Protein AF-A0A529FG76-F1 (afdb_monomer)

Structure (mmCIF, N/CA/C/O backbone):
data_AF-A0A529FG76-F1
#
_entry.id   AF-A0A529FG76-F1
#
loop_
_atom_site.group_PDB
_atom_site.id
_atom_site.type_symbol
_atom_site.label_atom_id
_atom_site.label_alt_id
_atom_site.label_comp_id
_atom_site.label_asym_id
_atom_site.label_entity_id
_atom_site.label_seq_id
_atom_site.pdbx_PDB_ins_code
_atom_site.Cartn_x
_atom_site.Cartn_y
_atom_site.Cartn_z
_atom_site.occupancy
_atom_site.B_iso_or_equiv
_atom_site.auth_seq_id
_atom_site.auth_comp_id
_atom_site.auth_asym_id
_atom_site.auth_atom_id
_atom_site.pdbx_PDB_model_num
ATOM 1 N N . MET A 1 1 ? -12.459 -20.216 13.661 1.00 31.14 1 MET A N 1
ATOM 2 C CA . MET A 1 1 ? -13.153 -20.865 12.528 1.00 31.14 1 MET A CA 1
ATOM 3 C C . MET A 1 1 ? -12.131 -21.078 11.420 1.00 31.14 1 MET A C 1
ATOM 5 O O . MET A 1 1 ? -11.780 -20.133 10.734 1.00 31.14 1 MET A O 1
ATOM 9 N N . HIS A 1 2 ? -11.568 -22.285 11.333 1.00 41.81 2 HIS A N 1
ATOM 10 C CA . HIS A 1 2 ? -10.653 -22.672 10.259 1.00 41.81 2 HIS A CA 1
ATOM 11 C C . HIS A 1 2 ? -11.462 -23.344 9.152 1.00 41.81 2 HIS A C 1
ATOM 13 O O . HIS A 1 2 ? -12.078 -24.379 9.392 1.00 41.81 2 HIS A O 1
ATOM 19 N N . LEU A 1 3 ? -11.441 -22.770 7.952 1.00 38.84 3 LEU A N 1
ATOM 20 C CA . LEU A 1 3 ? -11.864 -23.429 6.722 1.00 38.84 3 LEU A CA 1
ATOM 21 C C . LEU A 1 3 ? -10.750 -23.258 5.687 1.00 38.84 3 LEU A C 1
ATOM 23 O O . LEU A 1 3 ? -10.053 -22.248 5.656 1.00 38.84 3 LEU A O 1
ATOM 27 N N . ARG A 1 4 ? -10.520 -24.346 4.961 1.00 50.22 4 ARG A N 1
ATOM 28 C CA . ARG A 1 4 ? -9.333 -24.663 4.173 1.00 50.22 4 ARG A CA 1
ATOM 29 C C . ARG A 1 4 ? -9.370 -23.939 2.829 1.00 50.22 4 ARG A C 1
ATOM 31 O O . ARG A 1 4 ? -10.321 -24.150 2.097 1.00 50.22 4 ARG A O 1
ATOM 38 N N . ASP A 1 5 ? -8.293 -23.235 2.500 1.00 44.62 5 ASP A N 1
ATOM 39 C CA . ASP A 1 5 ? -7.816 -22.982 1.136 1.00 44.62 5 ASP A CA 1
ATOM 40 C C . ASP A 1 5 ? -6.283 -22.882 1.213 1.00 44.62 5 ASP A C 1
ATOM 42 O O . ASP A 1 5 ? -5.744 -22.337 2.175 1.00 44.62 5 ASP A O 1
ATOM 46 N N . GLY A 1 6 ? -5.576 -23.526 0.282 1.00 42.97 6 GLY A N 1
ATOM 47 C CA . GLY A 1 6 ? -4.138 -23.837 0.320 1.00 42.97 6 GLY A CA 1
ATOM 48 C C . GLY A 1 6 ? -3.232 -22.854 1.078 1.00 42.97 6 GLY A C 1
ATOM 49 O O . GLY A 1 6 ? -2.881 -21.805 0.557 1.00 42.97 6 GLY A O 1
ATOM 50 N N . LEU A 1 7 ? -2.829 -23.255 2.291 1.00 45.88 7 LEU A N 1
ATOM 51 C CA . LEU A 1 7 ? -1.728 -22.747 3.125 1.00 45.88 7 LEU A CA 1
ATOM 52 C C . LEU A 1 7 ? -1.163 -21.365 2.733 1.00 45.88 7 LEU A C 1
ATOM 54 O O . LEU A 1 7 ? -0.027 -21.257 2.265 1.00 45.88 7 LEU A O 1
ATOM 58 N N . GLN A 1 8 ? -1.901 -20.289 3.016 1.00 53.88 8 GLN A N 1
ATOM 59 C CA . GLN A 1 8 ? -1.260 -18.993 3.226 1.00 53.88 8 GLN A CA 1
ATOM 60 C C . GLN A 1 8 ? -0.584 -19.018 4.605 1.00 53.88 8 GLN A C 1
ATOM 62 O O . GLN A 1 8 ? -1.232 -18.897 5.640 1.00 53.88 8 GLN A O 1
ATOM 67 N N . THR A 1 9 ? 0.735 -19.212 4.641 1.00 65.12 9 THR A N 1
ATOM 68 C CA . THR A 1 9 ? 1.536 -19.190 5.883 1.00 65.12 9 THR A CA 1
ATOM 69 C C . THR A 1 9 ? 1.808 -17.776 6.412 1.00 65.12 9 THR A C 1
ATOM 71 O O . THR A 1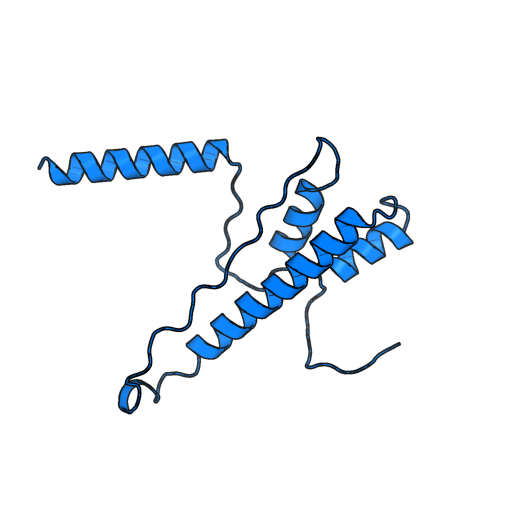 9 ? 2.580 -17.612 7.354 1.00 65.12 9 THR A O 1
ATOM 74 N N . HIS A 1 10 ? 1.225 -16.742 5.800 1.00 73.56 10 HIS A N 1
ATOM 75 C CA . HIS A 1 10 ? 1.497 -15.341 6.110 1.00 73.56 10 HIS A CA 1
ATOM 76 C C . HIS A 1 10 ? 0.194 -14.581 6.353 1.00 73.56 10 HIS A C 1
ATOM 78 O O . HIS A 1 10 ? -0.806 -14.844 5.693 1.00 73.56 10 HIS A O 1
ATOM 84 N N . ALA A 1 11 ? 0.222 -13.640 7.299 1.00 90.69 11 ALA A N 1
ATOM 85 C CA . ALA A 1 11 ? -0.908 -12.755 7.549 1.00 90.69 11 ALA A CA 1
ATOM 86 C C . ALA A 1 11 ? -1.192 -11.877 6.318 1.00 90.69 11 ALA A C 1
ATOM 88 O O . ALA A 1 11 ? -0.268 -11.383 5.670 1.00 90.69 11 ALA A O 1
ATOM 89 N N . THR A 1 12 ? -2.471 -11.680 6.018 1.00 96.12 12 THR A N 1
ATOM 90 C CA . THR A 1 12 ? -2.958 -10.844 4.911 1.00 96.12 12 THR A CA 1
ATOM 91 C C . THR A 1 12 ? -3.164 -9.394 5.345 1.00 96.12 12 THR A C 1
ATOM 93 O O . THR A 1 12 ? -3.271 -9.088 6.539 1.00 96.12 12 THR A O 1
ATOM 96 N N . VAL A 1 13 ? -3.261 -8.481 4.375 1.00 97.81 13 VAL A N 1
ATOM 97 C CA . VAL A 1 13 ? -3.587 -7.074 4.637 1.00 97.81 13 VAL A CA 1
ATOM 98 C C . VAL A 1 13 ? -4.964 -6.977 5.278 1.00 97.81 13 VAL A C 1
ATOM 100 O O . VAL A 1 13 ? -5.133 -6.216 6.232 1.00 97.81 13 VAL A O 1
ATOM 103 N N . ARG A 1 14 ? -5.936 -7.770 4.809 1.00 97.88 14 ARG A N 1
ATOM 104 C CA . ARG A 1 14 ? -7.274 -7.790 5.398 1.00 97.88 14 ARG A CA 1
ATOM 105 C C . ARG A 1 14 ? -7.267 -8.264 6.847 1.00 97.88 14 ARG A C 1
ATOM 107 O O . ARG A 1 14 ? -7.855 -7.589 7.681 1.00 97.88 14 ARG A O 1
ATOM 114 N N . GLN A 1 15 ? -6.549 -9.338 7.172 1.00 97.50 15 GLN A N 1
ATOM 115 C CA . GLN A 1 15 ? -6.434 -9.809 8.559 1.00 97.50 15 GLN A CA 1
ATOM 116 C C . GLN A 1 15 ? -5.780 -8.768 9.474 1.00 97.50 15 GLN A C 1
ATOM 118 O O . GLN A 1 15 ? -6.252 -8.540 10.586 1.00 97.50 15 GLN A O 1
ATOM 123 N N . ARG A 1 16 ? -4.709 -8.102 9.016 1.00 98.00 16 ARG A N 1
ATOM 124 C CA . ARG A 1 16 ? -4.062 -7.038 9.798 1.00 98.00 16 ARG A CA 1
ATOM 125 C C . ARG A 1 16 ? -4.997 -5.846 10.005 1.00 98.00 16 ARG A C 1
ATOM 127 O O . ARG A 1 16 ? -5.029 -5.300 11.104 1.00 98.00 16 ARG A O 1
ATOM 134 N N . TYR A 1 17 ? -5.758 -5.471 8.978 1.00 98.44 17 TYR A N 1
ATOM 135 C CA . TYR A 1 17 ? -6.779 -4.430 9.054 1.00 98.44 17 TYR A CA 1
ATOM 136 C C . TYR A 1 17 ? -7.894 -4.790 10.043 1.00 98.44 17 TYR A C 1
ATOM 138 O O . TYR A 1 17 ? -8.188 -3.999 10.936 1.00 98.44 17 TYR A O 1
ATOM 146 N N . ASP A 1 18 ? -8.476 -5.986 9.921 1.00 98.12 18 ASP A N 1
ATOM 147 C CA . ASP A 1 18 ? -9.561 -6.446 10.791 1.00 98.12 18 ASP A CA 1
ATOM 148 C C . ASP A 1 18 ? -9.102 -6.473 12.256 1.00 98.12 18 ASP A C 1
ATOM 150 O O . ASP A 1 18 ? -9.809 -5.968 13.120 1.00 98.12 18 ASP A O 1
ATOM 154 N N . HIS A 1 19 ? -7.869 -6.910 12.530 1.00 97.94 19 HIS A N 1
ATOM 155 C CA . HIS A 1 19 ? -7.293 -6.852 13.875 1.00 97.94 19 HIS A CA 1
ATOM 156 C C . HIS A 1 19 ? -7.177 -5.418 14.427 1.00 97.94 19 HIS A C 1
ATOM 158 O O . HIS A 1 19 ? -7.450 -5.177 15.604 1.00 97.94 19 HIS A O 1
ATOM 164 N N . LEU A 1 20 ? -6.789 -4.436 13.603 1.00 98.12 20 LEU A N 1
ATOM 165 C CA . LEU A 1 20 ? -6.754 -3.028 14.026 1.00 98.12 20 LEU A CA 1
ATOM 166 C C . LEU A 1 20 ? -8.161 -2.482 14.315 1.00 98.12 20 LEU A C 1
ATOM 168 O O . LEU A 1 20 ? -8.321 -1.654 15.209 1.00 98.12 20 LEU A O 1
ATOM 172 N N . VAL A 1 21 ? -9.175 -2.945 13.581 1.00 98.31 21 VAL A N 1
ATOM 173 C CA . VAL A 1 21 ? -10.578 -2.592 13.837 1.00 98.31 21 VAL A CA 1
ATOM 174 C C . VAL A 1 21 ? -11.069 -3.233 15.135 1.00 98.31 21 VAL A C 1
ATOM 176 O O . VAL A 1 21 ? -11.647 -2.551 15.976 1.00 98.31 21 VAL A O 1
ATOM 179 N N . GLU A 1 22 ? -10.825 -4.530 15.319 1.00 98.19 22 GLU A N 1
ATOM 180 C CA . GLU A 1 22 ? -11.245 -5.301 16.496 1.00 98.19 22 GLU A CA 1
ATOM 181 C C . GLU A 1 22 ? -10.621 -4.776 17.792 1.00 98.19 22 GLU A C 1
ATOM 183 O O . GLU A 1 22 ? -11.276 -4.741 18.829 1.00 98.19 22 GLU A O 1
ATOM 188 N N . THR A 1 23 ? -9.368 -4.325 17.728 1.00 98.25 23 THR A N 1
ATOM 189 C CA . THR A 1 23 ? -8.664 -3.718 18.869 1.00 98.25 23 THR A CA 1
ATOM 190 C C . THR A 1 23 ? -9.029 -2.249 19.100 1.00 98.25 23 THR A C 1
ATOM 192 O O . THR A 1 23 ? -8.546 -1.646 20.056 1.00 98.25 23 THR A O 1
ATOM 195 N N . GLY A 1 24 ? -9.862 -1.652 18.242 1.00 97.81 24 GLY A N 1
ATOM 196 C CA . GLY A 1 24 ? -10.258 -0.245 18.331 1.00 97.81 24 GLY A CA 1
ATOM 197 C C . GLY A 1 24 ? -9.164 0.750 17.929 1.00 97.81 24 GLY A C 1
ATOM 198 O O . GLY A 1 24 ? -9.347 1.953 18.103 1.00 97.81 24 GLY A O 1
ATOM 199 N N . ALA A 1 25 ? -8.042 0.284 17.372 1.00 98.00 25 ALA A N 1
ATOM 200 C CA . ALA A 1 25 ? -6.961 1.149 16.903 1.00 98.00 25 ALA A CA 1
ATOM 201 C C . ALA A 1 25 ? -7.382 2.005 15.695 1.00 98.00 25 ALA A C 1
ATOM 203 O O . ALA A 1 25 ? -6.860 3.104 15.502 1.00 98.00 25 ALA A O 1
ATOM 204 N N . ILE A 1 26 ? -8.323 1.511 14.883 1.00 97.31 26 ILE A N 1
ATOM 205 C CA . ILE A 1 26 ? -8.944 2.257 13.783 1.00 97.31 26 ILE A CA 1
ATOM 206 C C . ILE A 1 26 ? -10.454 2.015 13.746 1.00 97.31 26 ILE A C 1
ATOM 208 O O . ILE A 1 26 ? -10.944 0.956 14.133 1.00 97.31 26 ILE A O 1
ATOM 212 N N . ALA A 1 27 ? -11.200 2.980 13.208 1.00 97.69 27 ALA A N 1
ATOM 213 C CA . ALA A 1 27 ? -12.604 2.776 12.878 1.00 97.69 27 ALA A CA 1
ATOM 214 C C . ALA A 1 27 ? -12.745 1.926 11.607 1.00 97.69 27 ALA A C 1
ATOM 216 O O . ALA A 1 27 ? -11.968 2.060 10.655 1.00 97.69 27 ALA A O 1
ATOM 217 N N . ARG A 1 28 ? -13.781 1.084 11.570 1.00 97.88 28 ARG A N 1
ATOM 218 C CA . ARG A 1 28 ? -14.129 0.316 10.372 1.00 97.88 28 ARG A CA 1
ATOM 219 C C . ARG A 1 28 ? -14.541 1.258 9.235 1.00 97.88 28 ARG A C 1
ATOM 221 O O . ARG A 1 28 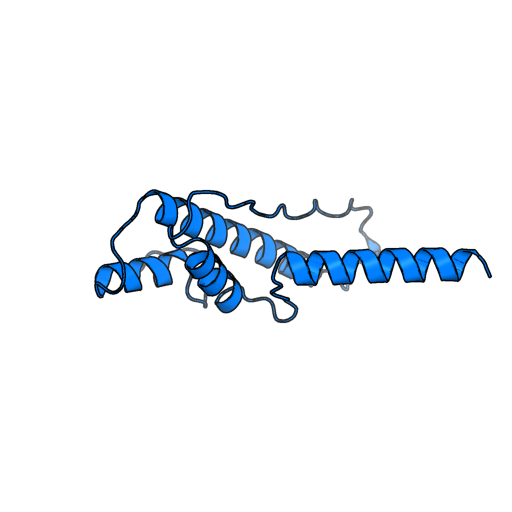? -15.358 2.154 9.423 1.00 97.88 28 ARG A O 1
ATOM 228 N N . ASP A 1 29 ? -14.003 1.019 8.045 1.00 97.88 29 ASP A N 1
ATOM 229 C CA . ASP A 1 29 ? -14.230 1.802 6.831 1.00 97.88 29 ASP A CA 1
ATOM 230 C C . ASP A 1 29 ? -14.394 0.843 5.634 1.00 97.88 29 ASP A C 1
ATOM 232 O O . ASP A 1 29 ? -13.414 0.234 5.186 1.00 97.88 29 ASP A O 1
ATOM 236 N N . PRO A 1 30 ? -15.608 0.724 5.060 1.00 97.56 30 PRO A N 1
ATOM 237 C CA . PRO A 1 30 ? -15.872 -0.169 3.931 1.00 97.56 30 PRO A CA 1
ATOM 238 C C . PRO A 1 30 ? -15.003 0.092 2.692 1.00 97.56 30 PRO A C 1
ATOM 240 O O . PRO A 1 30 ? -14.789 -0.811 1.882 1.00 97.56 30 PRO A O 1
ATOM 243 N N . ALA A 1 31 ? -14.507 1.318 2.491 1.00 97.25 31 ALA A N 1
ATOM 244 C CA . ALA A 1 31 ? -13.607 1.611 1.379 1.00 97.25 31 ALA A CA 1
ATOM 245 C C . ALA A 1 31 ? -12.211 1.021 1.617 1.00 97.25 31 ALA A C 1
ATOM 247 O O . ALA A 1 31 ? -11.618 0.464 0.690 1.00 97.25 31 ALA A O 1
ATOM 248 N N . GLN A 1 32 ? -11.713 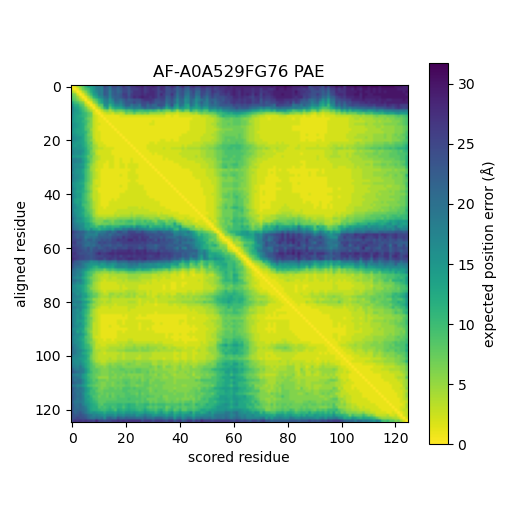1.095 2.852 1.00 98.19 32 GLN A N 1
ATOM 249 C CA . GLN A 1 32 ? -10.430 0.505 3.240 1.00 98.19 32 GLN A CA 1
ATOM 250 C C . GLN A 1 32 ? -10.487 -1.021 3.185 1.00 98.19 32 GLN A C 1
ATOM 252 O O . GLN A 1 32 ? -9.572 -1.646 2.658 1.00 98.19 32 GLN A O 1
ATOM 257 N N . GLU A 1 33 ? -11.604 -1.610 3.609 1.00 98.19 33 GLU A N 1
ATOM 258 C CA . GLU A 1 33 ? -11.874 -3.044 3.490 1.00 98.19 33 GLU A CA 1
ATOM 259 C C . GLU A 1 33 ? -11.771 -3.559 2.043 1.00 98.19 33 GLU A C 1
ATOM 261 O O . GLU A 1 33 ? -11.134 -4.585 1.785 1.00 98.19 33 GLU A O 1
ATOM 266 N N . ARG A 1 34 ? -12.363 -2.835 1.080 1.00 98.00 34 ARG A N 1
ATOM 267 C CA . ARG A 1 34 ? -12.268 -3.178 -0.352 1.00 98.00 34 ARG A CA 1
ATOM 268 C C . ARG A 1 34 ? -10.837 -3.085 -0.872 1.00 98.00 34 ARG A C 1
ATOM 270 O O . ARG A 1 34 ? -10.425 -3.912 -1.683 1.00 98.00 34 ARG A O 1
ATOM 277 N N . ILE A 1 35 ? -10.091 -2.080 -0.419 1.00 98.25 35 ILE A N 1
ATOM 278 C CA . ILE A 1 35 ? -8.685 -1.905 -0.782 1.00 98.25 35 ILE A CA 1
ATOM 279 C C . ILE A 1 35 ? -7.836 -3.044 -0.205 1.00 98.25 35 ILE A C 1
ATOM 281 O O . ILE A 1 35 ? -7.049 -3.625 -0.945 1.00 98.25 35 ILE A O 1
ATOM 285 N N . ALA A 1 36 ? -8.018 -3.397 1.070 1.00 98.19 36 ALA A N 1
ATOM 286 C CA . ALA A 1 36 ? -7.303 -4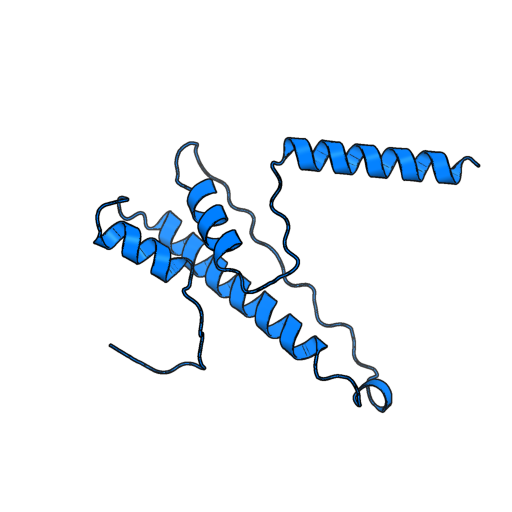.497 1.715 1.00 98.19 36 ALA A CA 1
ATOM 287 C C . ALA A 1 36 ? -7.513 -5.816 0.954 1.00 98.19 36 ALA A C 1
ATOM 289 O O . ALA A 1 36 ? -6.545 -6.453 0.550 1.00 98.19 36 ALA A O 1
ATOM 290 N N . ALA A 1 37 ? -8.764 -6.143 0.614 1.00 97.69 37 ALA A N 1
ATOM 291 C CA . ALA A 1 37 ? -9.078 -7.325 -0.190 1.00 97.69 37 ALA A CA 1
ATOM 292 C C . ALA A 1 37 ? -8.488 -7.270 -1.617 1.00 97.69 37 ALA A C 1
ATOM 294 O O . ALA A 1 37 ? -8.141 -8.296 -2.201 1.00 97.69 37 ALA A O 1
ATOM 295 N N . ALA A 1 38 ? -8.374 -6.085 -2.226 1.00 98.12 38 ALA A N 1
ATOM 296 C CA . ALA A 1 38 ? -7.701 -5.936 -3.517 1.00 98.12 38 ALA A CA 1
ATOM 297 C C . ALA A 1 38 ? -6.182 -6.160 -3.409 1.00 98.12 38 ALA A C 1
ATOM 299 O O . ALA A 1 38 ? -5.597 -6.782 -4.294 1.00 98.12 38 ALA A O 1
ATOM 300 N N . LEU A 1 39 ? -5.554 -5.690 -2.329 1.00 98.06 39 LEU A N 1
ATOM 301 C CA . LEU A 1 39 ? -4.128 -5.887 -2.055 1.00 98.06 39 LEU A CA 1
ATOM 302 C C . LEU A 1 39 ? -3.795 -7.357 -1.762 1.00 98.06 39 LEU A C 1
ATOM 304 O O . LEU A 1 39 ? -2.743 -7.838 -2.188 1.00 98.06 39 LEU A O 1
ATOM 308 N N . ASP A 1 40 ? -4.700 -8.084 -1.111 1.00 97.50 40 ASP A N 1
ATOM 309 C CA . ASP A 1 40 ? -4.552 -9.526 -0.891 1.00 97.50 40 ASP A CA 1
ATOM 310 C C . ASP A 1 40 ? -4.603 -10.299 -2.213 1.00 97.50 40 ASP A C 1
ATOM 312 O O . ASP A 1 40 ? -3.684 -11.057 -2.517 1.00 97.50 40 ASP A O 1
ATOM 316 N N . ARG A 1 41 ? -5.573 -9.996 -3.088 1.00 96.44 41 ARG A N 1
ATOM 317 C CA . ARG A 1 41 ? -5.610 -10.575 -4.446 1.00 96.44 41 ARG A CA 1
ATOM 318 C C . ARG A 1 41 ? -4.339 -10.277 -5.245 1.00 96.44 41 ARG A C 1
ATOM 320 O O . ARG A 1 41 ? -3.792 -11.163 -5.896 1.00 96.44 41 ARG A O 1
ATOM 327 N N . LEU A 1 42 ? -3.824 -9.048 -5.164 1.00 96.50 42 LEU A N 1
ATOM 328 C CA . LEU A 1 42 ? -2.556 -8.689 -5.806 1.00 96.50 42 LEU A CA 1
ATOM 329 C C . LEU A 1 42 ? -1.376 -9.497 -5.233 1.00 96.50 42 LEU A C 1
ATOM 331 O O . LEU A 1 42 ? -0.471 -9.886 -5.974 1.00 96.50 42 LEU A O 1
ATOM 335 N N . THR A 1 43 ? -1.377 -9.772 -3.928 1.00 95.56 43 THR A N 1
ATOM 336 C CA . THR A 1 43 ? -0.367 -10.620 -3.275 1.00 95.56 43 THR A CA 1
ATOM 337 C C . THR A 1 43 ? -0.387 -12.041 -3.832 1.00 95.56 43 THR A C 1
ATOM 339 O O . THR A 1 43 ? 0.682 -12.594 -4.125 1.00 95.56 43 THR A O 1
ATOM 342 N N . ASP A 1 44 ? -1.577 -12.603 -4.044 1.00 93.50 44 ASP A N 1
ATOM 343 C CA . ASP A 1 44 ? -1.752 -13.928 -4.641 1.00 93.50 44 ASP A CA 1
ATOM 344 C C . ASP A 1 44 ? -1.252 -13.967 -6.088 1.00 93.50 44 ASP A C 1
ATOM 346 O O . ASP A 1 44 ? -0.455 -14.840 -6.441 1.00 93.50 44 ASP A O 1
ATOM 350 N N . GLU A 1 45 ? -1.616 -12.979 -6.913 1.00 93.19 45 GLU A N 1
ATOM 351 C CA . GLU A 1 45 ? -1.156 -12.879 -8.306 1.00 93.19 45 GLU A CA 1
ATOM 352 C C . GLU A 1 45 ? 0.377 -12.787 -8.408 1.00 93.19 45 GLU A C 1
ATOM 354 O O . GLU A 1 45 ? 1.011 -13.485 -9.211 1.00 93.19 45 GLU A O 1
ATOM 359 N N . ILE A 1 46 ? 1.002 -11.957 -7.562 1.00 92.38 46 ILE A N 1
ATOM 360 C CA . ILE A 1 46 ? 2.464 -11.826 -7.494 1.00 92.38 46 ILE A CA 1
ATOM 361 C C . ILE A 1 46 ? 3.104 -13.155 -7.070 1.00 92.38 46 ILE A C 1
ATOM 363 O O . ILE A 1 46 ? 4.116 -13.572 -7.647 1.00 92.38 46 ILE A O 1
ATOM 367 N N . SER A 1 47 ? 2.539 -13.828 -6.069 1.00 89.88 47 SER A N 1
ATOM 368 C CA . SER A 1 47 ? 3.086 -15.072 -5.519 1.00 89.88 47 SER A CA 1
ATOM 369 C C . SER A 1 47 ? 2.968 -16.233 -6.507 1.00 89.88 47 SER A C 1
ATOM 371 O O . SER A 1 47 ? 3.963 -16.921 -6.759 1.00 89.88 47 SER A O 1
ATOM 373 N N . ALA A 1 48 ? 1.810 -16.390 -7.151 1.00 87.38 48 ALA A N 1
ATOM 374 C CA . ALA A 1 48 ? 1.567 -17.401 -8.176 1.00 87.38 48 ALA A CA 1
ATOM 375 C C . ALA A 1 48 ? 2.523 -17.243 -9.367 1.00 87.38 48 ALA A C 1
ATOM 377 O O . ALA A 1 48 ? 3.170 -18.208 -9.789 1.00 87.38 48 ALA A O 1
ATOM 378 N N . LYS A 1 49 ? 2.708 -16.009 -9.862 1.00 85.00 49 LYS A N 1
ATOM 379 C CA . LYS A 1 49 ? 3.653 -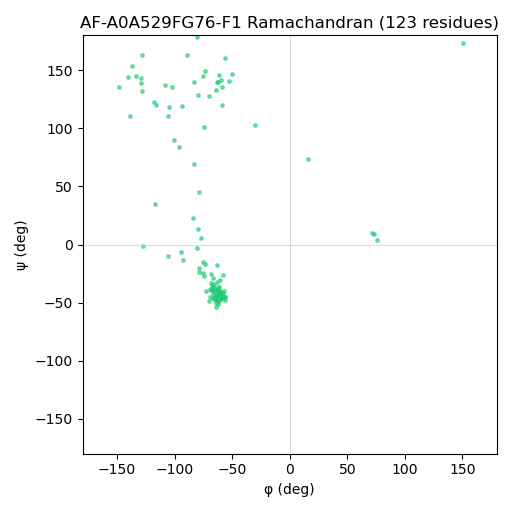15.739 -10.955 1.00 85.00 49 LYS A CA 1
ATOM 380 C C . LYS A 1 49 ? 5.088 -16.121 -10.587 1.00 85.00 49 LYS A C 1
ATOM 382 O O . LYS A 1 49 ? 5.810 -16.675 -11.416 1.00 85.00 49 LYS A O 1
ATOM 387 N N . ARG A 1 50 ? 5.515 -15.853 -9.349 1.00 82.44 50 ARG A N 1
ATOM 388 C CA . ARG A 1 50 ? 6.863 -16.209 -8.876 1.00 82.44 50 ARG A CA 1
ATOM 389 C C . ARG A 1 50 ? 7.075 -17.717 -8.776 1.00 82.44 50 ARG A C 1
ATOM 391 O O . ARG A 1 50 ? 8.172 -18.179 -9.083 1.00 82.44 50 ARG A O 1
ATOM 398 N N . LEU A 1 51 ? 6.061 -18.474 -8.357 1.00 79.00 51 LEU A N 1
ATOM 399 C CA . LEU A 1 51 ? 6.127 -19.937 -8.315 1.00 79.00 51 LEU A CA 1
ATOM 400 C C . LEU A 1 51 ? 6.247 -20.528 -9.725 1.00 79.00 51 LEU A C 1
ATOM 402 O O . LEU A 1 51 ? 7.143 -21.335 -9.964 1.00 79.00 51 LEU A O 1
ATOM 406 N N . ALA A 1 52 ? 5.440 -20.047 -10.676 1.00 73.75 52 ALA A N 1
ATOM 407 C CA . ALA A 1 52 ? 5.481 -20.495 -12.071 1.00 73.75 52 ALA A CA 1
ATOM 408 C C . ALA A 1 52 ? 6.840 -20.246 -12.757 1.00 73.75 52 ALA A C 1
ATOM 410 O O . ALA A 1 52 ? 7.253 -21.008 -13.628 1.00 73.75 52 ALA A O 1
ATOM 411 N N . GLN A 1 53 ? 7.572 -19.199 -12.360 1.00 70.25 53 GLN A N 1
ATOM 412 C CA . GLN A 1 53 ? 8.916 -18.943 -12.891 1.00 70.25 53 GLN A CA 1
ATOM 413 C C . GLN A 1 53 ? 9.994 -19.879 -12.326 1.00 70.25 53 GLN A C 1
ATOM 415 O O . GLN A 1 53 ? 11.008 -20.094 -12.986 1.00 70.25 53 GLN A O 1
ATOM 420 N N . LYS A 1 54 ? 9.804 -20.460 -11.133 1.00 66.00 54 LYS A N 1
ATOM 421 C CA . LYS A 1 54 ? 10.797 -21.355 -10.513 1.00 66.00 54 LYS A CA 1
ATOM 422 C C . LYS A 1 54 ? 10.787 -22.777 -11.082 1.00 66.00 54 LYS A C 1
ATOM 424 O O . LYS A 1 54 ? 11.805 -23.453 -11.005 1.00 66.00 54 LYS A O 1
ATOM 429 N N . SER A 1 55 ? 9.681 -23.237 -11.664 1.00 60.00 55 SER A N 1
ATOM 430 C CA . SER A 1 55 ? 9.492 -24.637 -12.081 1.00 60.00 55 SER A CA 1
ATOM 431 C C . SER A 1 55 ? 10.155 -25.026 -13.416 1.00 60.00 55 SER A C 1
ATOM 433 O O . SER A 1 55 ? 9.844 -26.079 -13.962 1.00 60.00 55 SER A O 1
ATOM 435 N N . SER A 1 56 ? 11.051 -24.206 -13.978 1.00 58.22 56 SER A N 1
ATOM 436 C CA . SER A 1 56 ? 11.418 -24.294 -15.405 1.00 58.22 56 SER A CA 1
ATOM 437 C C . SER A 1 56 ? 12.887 -24.638 -15.694 1.00 58.22 56 SER A C 1
ATOM 439 O O . SER A 1 56 ? 13.431 -24.172 -16.689 1.00 58.22 56 SER A O 1
ATOM 441 N N . ALA A 1 57 ? 13.538 -25.475 -14.879 1.00 60.72 57 ALA A N 1
ATOM 442 C CA . ALA A 1 57 ? 14.894 -25.959 -15.187 1.00 60.72 57 ALA A CA 1
ATOM 443 C C . ALA A 1 57 ? 14.927 -27.026 -16.308 1.00 60.72 57 ALA A C 1
ATOM 445 O O . ALA A 1 57 ? 15.905 -27.106 -17.040 1.00 60.72 57 ALA A O 1
ATOM 446 N N . LEU A 1 58 ? 13.846 -27.799 -16.496 1.00 63.44 58 LEU A N 1
ATOM 447 C CA . LEU A 1 58 ? 13.685 -28.770 -17.599 1.00 63.44 58 LEU A CA 1
ATOM 448 C C . LEU A 1 58 ? 12.713 -28.304 -18.702 1.00 63.44 58 LEU A C 1
ATOM 450 O O . LEU A 1 58 ? 12.642 -28.909 -19.767 1.00 63.44 58 LEU A O 1
ATOM 454 N N . GLY A 1 59 ? 11.971 -27.215 -18.473 1.00 59.84 59 GLY A N 1
ATOM 455 C CA . GLY A 1 59 ? 10.945 -26.718 -19.399 1.00 59.84 59 GLY A CA 1
ATOM 456 C C . GLY A 1 59 ? 11.487 -26.010 -20.646 1.00 59.84 59 GLY A C 1
ATOM 457 O O . GLY A 1 59 ? 10.743 -25.828 -21.604 1.00 59.84 59 GLY A O 1
ATOM 458 N N . TRP A 1 60 ? 12.769 -25.631 -20.668 1.00 62.25 60 TRP A N 1
ATOM 459 C CA . TRP A 1 60 ? 13.391 -24.930 -21.801 1.00 62.25 60 TRP A CA 1
ATOM 460 C C . TRP A 1 60 ? 13.521 -25.802 -23.060 1.00 62.25 60 TRP A C 1
ATOM 462 O O . TRP A 1 60 ? 13.504 -25.267 -24.163 1.00 62.25 60 TRP A O 1
ATOM 472 N N . LEU A 1 61 ? 13.576 -27.131 -22.901 1.00 65.50 61 LEU A N 1
ATOM 473 C CA . LEU A 1 61 ? 13.655 -28.092 -24.010 1.00 65.50 61 LEU A CA 1
ATOM 474 C C . LEU A 1 61 ? 12.328 -28.254 -24.772 1.00 65.50 61 LEU A C 1
ATOM 476 O O . LEU A 1 61 ? 12.330 -28.747 -25.895 1.00 65.50 61 LEU A O 1
ATOM 480 N N . PHE A 1 62 ? 11.203 -27.820 -24.192 1.00 61.84 62 PHE A N 1
ATOM 481 C CA . PHE A 1 62 ? 9.863 -28.028 -24.761 1.00 61.84 62 PHE A CA 1
ATOM 482 C C . PHE A 1 62 ? 9.025 -26.745 -24.893 1.00 61.84 62 PHE A C 1
ATOM 484 O O . PHE A 1 62 ? 7.894 -26.788 -25.379 1.00 61.84 62 PHE A O 1
ATOM 491 N N . ALA A 1 63 ? 9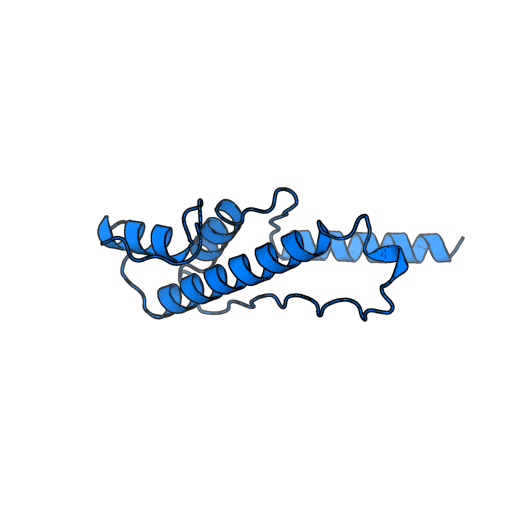.529 -25.583 -24.470 1.00 61.00 63 ALA A N 1
ATOM 492 C CA . ALA A 1 63 ? 8.704 -24.385 -24.342 1.00 61.00 63 ALA A CA 1
ATOM 493 C C . ALA A 1 63 ? 8.862 -23.400 -25.508 1.00 61.00 63 ALA A C 1
ATOM 495 O O . ALA A 1 63 ? 9.583 -22.409 -25.421 1.00 61.00 63 ALA A O 1
ATOM 496 N N . ARG A 1 64 ? 8.035 -23.573 -26.544 1.00 57.81 64 ARG A N 1
ATOM 497 C CA . ARG A 1 64 ? 7.545 -22.449 -27.359 1.00 57.81 64 ARG A CA 1
ATOM 498 C C . ARG A 1 64 ? 6.335 -21.843 -26.635 1.00 57.81 64 ARG A C 1
ATOM 500 O O . ARG A 1 64 ? 5.197 -22.048 -27.038 1.00 57.81 64 ARG A O 1
ATOM 507 N N . LYS A 1 65 ? 6.556 -21.186 -25.490 1.00 59.50 65 LYS A N 1
ATOM 508 C CA . LYS A 1 65 ? 5.475 -20.623 -24.659 1.00 59.50 65 LYS A CA 1
ATOM 509 C C . LYS A 1 65 ? 5.630 -19.110 -24.560 1.00 59.50 65 LYS A C 1
ATOM 511 O O . LYS A 1 65 ? 6.676 -18.619 -24.145 1.00 59.50 65 LYS A O 1
ATOM 516 N N . GLN A 1 66 ? 4.592 -18.383 -24.971 1.00 61.97 66 GLN A N 1
ATOM 517 C CA . GLN A 1 66 ? 4.509 -16.931 -24.809 1.00 61.97 66 GLN A CA 1
ATOM 518 C C . GLN A 1 66 ? 4.768 -16.555 -23.341 1.00 61.97 66 GLN A C 1
ATOM 520 O O . GLN A 1 66 ? 4.310 -17.271 -22.442 1.00 61.97 66 GLN A O 1
ATOM 525 N N . PRO A 1 67 ? 5.498 -15.458 -23.076 1.00 65.50 67 PRO A N 1
ATOM 526 C CA . PRO A 1 67 ? 5.740 -15.019 -21.712 1.00 65.50 67 PRO A CA 1
ATOM 527 C C . PRO A 1 67 ? 4.397 -14.756 -21.011 1.00 65.50 67 PRO A C 1
ATOM 529 O O . PRO A 1 67 ? 3.508 -14.144 -21.608 1.00 65.50 67 PRO A O 1
ATOM 532 N N . PRO A 1 68 ? 4.219 -15.205 -19.754 1.00 71.06 68 PRO A N 1
ATOM 533 C CA . PRO A 1 68 ? 2.985 -14.962 -19.021 1.00 71.06 68 PRO A CA 1
ATOM 534 C C . PRO A 1 68 ? 2.748 -13.458 -18.873 1.00 71.06 68 PRO A C 1
ATOM 536 O O . PRO A 1 68 ? 3.691 -12.693 -18.625 1.00 71.06 68 PRO A O 1
ATOM 539 N N . ALA A 1 69 ? 1.481 -13.052 -18.980 1.00 81.94 69 ALA A N 1
ATOM 540 C CA . ALA A 1 69 ? 1.071 -11.657 -18.883 1.00 81.94 69 ALA A CA 1
ATOM 541 C C . ALA A 1 69 ? 1.662 -10.964 -17.630 1.00 81.94 69 ALA A C 1
ATOM 543 O O . ALA A 1 69 ? 1.890 -11.599 -16.586 1.00 81.94 69 ALA A O 1
ATOM 544 N N . PRO A 1 70 ? 1.983 -9.661 -17.707 1.00 88.69 70 PRO A N 1
ATOM 545 C CA . PRO A 1 70 ? 2.404 -8.896 -16.539 1.00 88.69 70 PRO A CA 1
ATOM 546 C C . PRO A 1 70 ? 1.283 -8.852 -15.491 1.00 88.69 70 PRO A C 1
ATOM 548 O O . PRO A 1 70 ? 0.116 -8.690 -15.840 1.00 88.69 70 PRO A O 1
ATOM 551 N N . VAL A 1 71 ? 1.650 -8.973 -14.210 1.00 92.25 71 VAL A N 1
ATOM 552 C CA . VAL A 1 71 ? 0.718 -8.711 -13.101 1.00 92.25 71 VAL A CA 1
ATOM 553 C C . VAL A 1 71 ? 0.460 -7.209 -13.084 1.00 92.25 71 VAL A C 1
ATOM 555 O O . VAL A 1 71 ? 1.415 -6.426 -13.112 1.00 92.25 71 VAL A O 1
ATOM 558 N N . LYS A 1 72 ? -0.810 -6.802 -13.087 1.00 94.56 72 LYS A N 1
ATOM 559 C CA . LYS A 1 72 ? -1.184 -5.385 -13.041 1.00 94.56 72 LYS A CA 1
ATOM 560 C C . LYS A 1 72 ? -1.177 -4.903 -11.592 1.00 94.56 72 LYS A C 1
ATOM 562 O O . LYS A 1 72 ? -1.604 -5.615 -10.696 1.00 94.56 72 LYS A O 1
ATOM 567 N N . GLY A 1 73 ? -0.676 -3.691 -11.369 1.00 94.94 73 GLY A N 1
ATOM 568 C CA . GLY A 1 73 ? -0.707 -3.057 -10.051 1.00 94.94 73 GLY A CA 1
ATOM 569 C C . GLY A 1 73 ? -2.058 -2.411 -9.730 1.00 94.94 73 GLY A C 1
ATOM 570 O O . GLY A 1 73 ? -2.965 -2.379 -10.561 1.00 94.94 73 GLY A O 1
ATOM 571 N N . LEU A 1 74 ? -2.153 -1.836 -8.530 1.00 96.19 74 LEU A N 1
ATOM 572 C CA . LEU A 1 74 ? -3.304 -1.057 -8.074 1.00 96.19 74 LEU A CA 1
ATOM 573 C C . LEU A 1 74 ? -2.955 0.432 -7.997 1.00 96.19 74 LEU A C 1
ATOM 575 O O . LEU A 1 74 ? -1.899 0.804 -7.485 1.00 96.19 74 LEU A O 1
ATOM 579 N N . TYR A 1 75 ? -3.873 1.281 -8.457 1.00 95.56 75 TYR A N 1
ATOM 580 C CA . TYR A 1 75 ? -3.820 2.726 -8.253 1.00 95.56 75 TYR A CA 1
ATOM 581 C C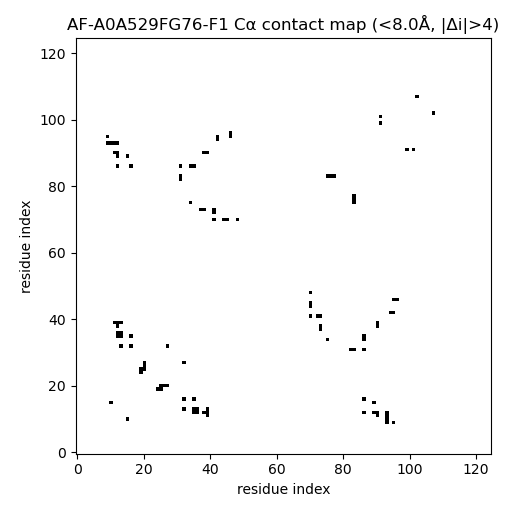 . TYR A 1 75 ? -4.858 3.119 -7.202 1.00 95.56 75 TYR A C 1
ATOM 583 O O . TYR A 1 75 ? -6.060 3.014 -7.435 1.00 95.56 75 TYR A O 1
ATOM 591 N N . ILE A 1 76 ? -4.390 3.539 -6.026 1.00 95.38 76 ILE A N 1
ATOM 592 C CA . ILE A 1 76 ? -5.253 3.885 -4.894 1.00 95.38 76 ILE A CA 1
ATOM 593 C C . ILE A 1 76 ? -5.306 5.403 -4.762 1.00 95.38 76 ILE A C 1
ATOM 595 O O . ILE A 1 76 ? -4.294 6.046 -4.485 1.00 95.38 76 ILE A O 1
ATOM 599 N N . HIS A 1 77 ? -6.499 5.973 -4.902 1.00 94.69 77 HIS A N 1
ATOM 600 C CA . HIS A 1 77 ? -6.741 7.408 -4.777 1.00 94.69 77 HIS A CA 1
ATOM 601 C C . HIS A 1 77 ? -7.885 7.692 -3.798 1.00 94.69 77 HIS A C 1
ATOM 603 O O . HIS A 1 77 ? -8.653 6.809 -3.425 1.00 94.69 77 HIS A O 1
ATOM 609 N N . GLY A 1 78 ? -7.970 8.939 -3.340 1.00 94.00 78 GLY A N 1
ATOM 610 C CA . GLY A 1 78 ? -8.983 9.389 -2.386 1.00 94.00 78 GLY A CA 1
ATOM 611 C C . GLY A 1 78 ? -8.471 10.526 -1.509 1.00 94.00 78 GLY A C 1
ATOM 612 O O . GLY A 1 78 ? -7.282 10.855 -1.545 1.00 94.00 78 GLY A O 1
ATOM 613 N N . GLY A 1 79 ? -9.358 11.096 -0.691 1.00 94.94 79 GLY A N 1
ATOM 614 C CA . GLY A 1 79 ? -9.059 12.257 0.154 1.00 94.94 79 GLY A CA 1
ATOM 615 C C . GLY A 1 79 ? -7.873 12.071 1.111 1.00 94.94 79 GLY A C 1
ATOM 616 O O . GLY A 1 79 ? -7.447 10.948 1.415 1.00 94.94 79 GLY A O 1
ATOM 617 N N . VAL A 1 80 ? -7.321 13.189 1.584 1.00 93.69 80 VAL A N 1
ATOM 618 C CA . VAL A 1 80 ? -6.262 13.222 2.607 1.00 93.69 80 VAL A CA 1
ATOM 619 C C . VAL A 1 80 ? -6.779 12.587 3.907 1.00 93.69 80 VAL A C 1
ATOM 621 O O . VAL A 1 80 ? -7.971 12.643 4.197 1.00 93.69 80 VAL A O 1
ATOM 624 N N . GLY A 1 81 ? -5.906 11.902 4.650 1.00 93.25 81 GLY A N 1
ATOM 625 C CA . GLY A 1 81 ? -6.262 11.290 5.938 1.00 93.25 81 GLY A CA 1
ATOM 626 C C . GLY A 1 81 ? -7.096 10.001 5.868 1.00 93.25 81 GLY A C 1
ATOM 627 O O . GLY A 1 81 ? -7.441 9.449 6.901 1.00 93.25 81 GLY A O 1
ATOM 628 N N . ARG A 1 82 ? -7.392 9.462 4.677 1.00 95.31 82 ARG A N 1
ATOM 629 C CA . ARG A 1 82 ? -8.225 8.247 4.508 1.00 95.31 82 ARG A CA 1
ATOM 630 C C . ARG A 1 82 ? -7.487 6.904 4.658 1.00 95.31 82 ARG A C 1
ATOM 632 O O . ARG A 1 82 ? -7.892 5.917 4.061 1.00 95.31 82 ARG A O 1
ATOM 639 N N . GLY A 1 83 ? -6.345 6.867 5.344 1.00 95.75 83 GLY A N 1
ATOM 640 C CA . GLY A 1 83 ? -5.636 5.603 5.617 1.00 95.75 83 GLY A CA 1
ATOM 641 C C . GLY A 1 83 ? -4.944 4.919 4.423 1.00 95.75 83 GLY A C 1
ATOM 642 O O . GLY A 1 83 ? -4.455 3.803 4.564 1.00 95.75 83 GLY A O 1
ATOM 643 N N . LYS A 1 84 ? -4.831 5.568 3.252 1.00 96.12 84 LYS A N 1
ATOM 644 C CA . LYS A 1 84 ? -4.159 4.987 2.065 1.00 96.12 84 LYS A CA 1
ATOM 645 C C . LYS A 1 84 ? -2.715 4.556 2.353 1.00 96.12 84 LYS A C 1
ATOM 647 O O . LYS A 1 84 ? -2.303 3.470 1.961 1.00 96.12 84 LYS A O 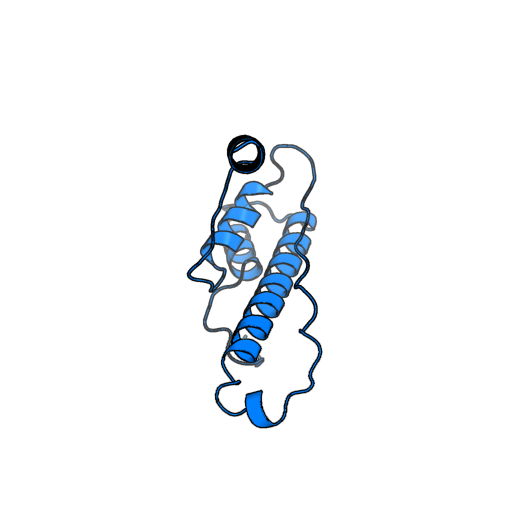1
ATOM 652 N N . THR A 1 85 ? -1.960 5.412 3.044 1.00 95.62 85 THR A N 1
ATOM 653 C CA . THR A 1 85 ? -0.562 5.148 3.413 1.00 95.62 85 THR A CA 1
ATOM 654 C C . THR A 1 85 ? -0.460 3.941 4.339 1.00 95.62 85 THR A C 1
ATOM 656 O O . THR A 1 85 ? 0.319 3.045 4.048 1.00 95.62 85 THR A O 1
ATOM 659 N N . MET A 1 86 ? -1.321 3.863 5.360 1.00 97.50 86 MET A N 1
ATOM 660 C CA . MET A 1 86 ? -1.408 2.726 6.285 1.00 97.50 86 MET A CA 1
ATOM 661 C C . MET A 1 86 ? -1.679 1.403 5.550 1.00 97.50 86 MET A C 1
ATOM 663 O O . MET A 1 86 ? -0.999 0.412 5.799 1.00 97.50 86 MET A O 1
ATOM 667 N N . LEU A 1 87 ? -2.636 1.376 4.615 1.00 98.06 87 LEU A N 1
ATOM 668 C CA . LEU A 1 87 ? -2.924 0.181 3.807 1.00 98.06 87 LEU A CA 1
ATOM 669 C C . LEU A 1 87 ? -1.719 -0.241 2.958 1.00 98.06 87 LEU A C 1
ATOM 671 O O . LEU A 1 87 ? -1.398 -1.426 2.883 1.00 98.06 87 LEU A O 1
ATOM 675 N N . MET A 1 88 ? -1.025 0.727 2.357 1.00 96.94 88 MET A N 1
ATOM 676 C CA . MET A 1 88 ? 0.197 0.456 1.599 1.00 96.94 88 MET A CA 1
ATOM 677 C C . MET A 1 88 ? 1.363 0.002 2.481 1.00 96.94 88 MET A C 1
ATOM 679 O O . MET A 1 88 ? 2.171 -0.801 2.021 1.00 96.94 88 MET A O 1
ATOM 683 N N . ASP A 1 89 ? 1.459 0.487 3.720 1.00 96.69 89 ASP A N 1
ATOM 684 C CA . ASP A 1 89 ? 2.448 0.031 4.701 1.00 96.69 89 ASP A CA 1
ATOM 685 C C . ASP A 1 89 ? 2.224 -1.436 5.065 1.00 96.69 89 ASP A C 1
ATOM 687 O O . ASP A 1 89 ? 3.140 -2.244 4.915 1.00 96.69 89 ASP A O 1
ATOM 691 N N . MET A 1 90 ? 0.987 -1.801 5.417 1.00 97.50 90 MET A N 1
ATOM 692 C CA . MET A 1 90 ? 0.620 -3.193 5.696 1.00 97.50 90 MET A CA 1
ATOM 693 C C . MET A 1 90 ? 0.903 -4.105 4.498 1.00 97.50 90 MET A C 1
ATOM 695 O O . MET A 1 90 ? 1.515 -5.160 4.653 1.00 97.50 90 MET A O 1
ATOM 699 N N . PHE A 1 91 ? 0.513 -3.694 3.288 1.00 97.50 91 PHE A N 1
ATOM 700 C CA . PHE A 1 91 ? 0.811 -4.459 2.076 1.00 97.50 91 PHE A CA 1
ATOM 701 C C . PHE A 1 91 ? 2.312 -4.624 1.854 1.00 97.50 91 PHE A C 1
ATOM 703 O O . PHE A 1 91 ? 2.786 -5.732 1.597 1.00 97.50 91 PHE A O 1
ATOM 710 N N . PHE A 1 92 ? 3.077 -3.535 1.955 1.00 96.88 92 PHE A N 1
ATOM 711 C CA . PHE A 1 92 ? 4.513 -3.596 1.744 1.00 96.88 92 PHE A CA 1
ATOM 712 C C . PHE A 1 92 ? 5.184 -4.504 2.766 1.00 96.88 92 PHE A C 1
ATOM 714 O O . PHE A 1 92 ? 6.072 -5.251 2.376 1.00 96.88 92 PHE A O 1
ATOM 721 N N . GLU A 1 93 ? 4.776 -4.479 4.031 1.00 95.94 93 GLU A N 1
ATOM 722 C CA . GLU A 1 93 ? 5.308 -5.347 5.080 1.00 95.94 93 GLU A CA 1
ATOM 723 C C . GLU A 1 93 ? 5.001 -6.825 4.791 1.00 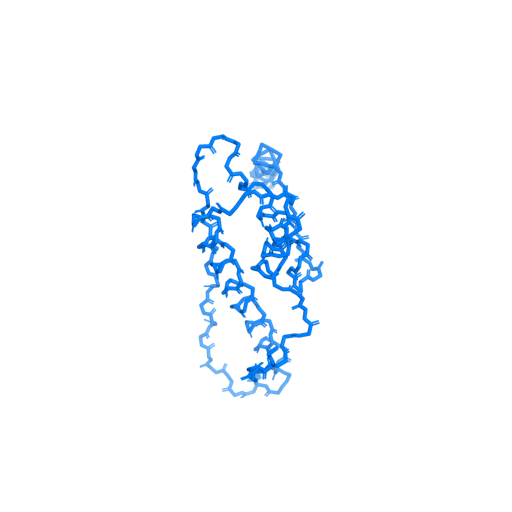95.94 93 GLU A C 1
ATOM 725 O O . GLU A 1 93 ? 5.927 -7.635 4.672 1.00 95.94 93 GLU A O 1
ATOM 730 N N . LEU A 1 94 ? 3.725 -7.146 4.560 1.00 95.88 94 LEU A N 1
ATOM 731 C CA . LEU A 1 94 ? 3.209 -8.516 4.475 1.00 95.88 94 LEU A CA 1
ATOM 732 C C . LEU A 1 94 ? 3.484 -9.219 3.139 1.00 95.88 94 LEU A C 1
ATOM 734 O O . LEU A 1 94 ? 3.490 -10.448 3.081 1.00 95.88 94 LEU A O 1
ATOM 738 N N . LEU A 1 95 ? 3.772 -8.479 2.062 1.00 94.75 95 LEU A N 1
ATOM 739 C CA . LEU A 1 95 ? 4.060 -9.065 0.750 1.00 94.75 95 LEU A CA 1
ATOM 740 C C . LEU A 1 95 ? 5.272 -10.029 0.826 1.00 94.75 95 LEU A C 1
ATOM 742 O O . LEU A 1 95 ? 6.388 -9.565 1.092 1.00 94.75 95 LEU A O 1
ATOM 746 N N . PRO A 1 96 ? 5.146 -11.336 0.505 1.00 91.75 96 PRO A N 1
ATOM 747 C CA . PRO A 1 96 ? 6.208 -12.340 0.675 1.00 91.75 96 PRO A CA 1
ATOM 748 C C . PRO A 1 96 ? 7.272 -12.293 -0.444 1.00 91.75 96 PRO A C 1
ATOM 750 O O . PRO A 1 96 ? 7.709 -13.303 -1.011 1.00 91.75 96 PRO A O 1
ATOM 753 N N . VAL A 1 97 ? 7.716 -11.087 -0.794 1.00 90.94 97 VAL A N 1
ATOM 754 C CA . VAL A 1 97 ? 8.722 -10.795 -1.815 1.00 90.94 97 VAL A CA 1
ATOM 755 C C . VAL A 1 97 ? 9.933 -10.155 -1.146 1.00 90.94 97 VAL A C 1
ATOM 757 O O . VAL A 1 97 ? 9.835 -9.081 -0.564 1.00 90.94 97 VAL A O 1
ATOM 760 N N . ARG A 1 98 ? 11.105 -10.794 -1.266 1.00 89.06 98 ARG A N 1
ATOM 761 C CA . ARG A 1 98 ? 12.362 -10.265 -0.696 1.00 89.06 98 ARG A CA 1
ATOM 762 C C . ARG A 1 98 ? 12.846 -9.003 -1.414 1.00 89.06 98 ARG A C 1
ATOM 764 O O . ARG A 1 98 ? 13.346 -8.088 -0.779 1.00 89.06 98 ARG A O 1
ATOM 771 N N . ARG A 1 99 ? 12.716 -8.958 -2.744 1.00 92.12 99 ARG A N 1
ATOM 772 C CA . ARG A 1 99 ? 13.134 -7.818 -3.577 1.00 92.12 99 ARG A CA 1
ATOM 773 C C . ARG A 1 99 ? 11.938 -6.911 -3.855 1.00 92.12 99 ARG A C 1
ATOM 775 O O . ARG A 1 99 ? 11.288 -7.049 -4.887 1.00 92.12 99 ARG A O 1
ATOM 782 N N . LYS A 1 100 ? 11.645 -6.016 -2.916 1.00 94.19 100 LYS A N 1
ATOM 783 C CA . LYS A 1 100 ? 10.598 -4.991 -3.013 1.00 94.19 100 LYS A CA 1
ATOM 784 C C . LYS A 1 100 ? 11.169 -3.650 -2.546 1.00 94.19 100 LYS A C 1
ATOM 786 O O . LYS A 1 100 ? 12.019 -3.624 -1.662 1.00 94.19 100 LYS A O 1
ATOM 791 N N . ARG A 1 101 ? 10.735 -2.548 -3.160 1.00 93.69 101 ARG A N 1
ATOM 792 C CA . ARG A 1 101 ? 11.162 -1.182 -2.815 1.00 93.69 101 ARG A CA 1
ATOM 793 C C . ARG A 1 101 ? 9.926 -0.315 -2.601 1.00 93.69 101 ARG A C 1
ATOM 795 O O . ARG A 1 101 ? 9.036 -0.326 -3.447 1.00 93.69 101 ARG A O 1
ATOM 802 N N . ARG A 1 102 ? 9.899 0.438 -1.502 1.00 94.75 102 ARG A N 1
ATOM 803 C CA . ARG A 1 102 ? 8.927 1.507 -1.250 1.00 94.75 102 ARG A CA 1
ATOM 804 C C . ARG A 1 102 ? 9.608 2.846 -1.516 1.00 94.75 102 ARG A C 1
ATOM 806 O O . ARG A 1 102 ? 10.755 3.025 -1.124 1.00 94.75 102 ARG A O 1
ATOM 813 N N . VAL A 1 103 ? 8.926 3.750 -2.207 1.00 92.19 103 VAL A N 1
ATOM 814 C CA . VAL A 1 103 ? 9.435 5.086 -2.549 1.00 92.19 103 VAL A CA 1
ATOM 815 C C . VAL A 1 103 ? 8.318 6.108 -2.414 1.00 92.19 103 VAL A C 1
ATOM 817 O O . VAL A 1 103 ? 7.167 5.804 -2.735 1.00 92.19 103 VAL A O 1
ATOM 820 N N . HIS A 1 104 ? 8.653 7.313 -1.956 1.00 89.88 104 HIS A N 1
ATOM 821 C CA . HIS A 1 104 ? 7.762 8.456 -2.090 1.00 89.88 104 HIS A CA 1
ATOM 822 C C . HIS A 1 104 ? 7.760 8.929 -3.550 1.00 89.88 104 HIS A C 1
ATOM 824 O O . HIS A 1 104 ? 8.754 8.784 -4.263 1.00 89.88 104 HIS A O 1
ATOM 830 N N . PHE A 1 105 ? 6.639 9.484 -4.016 1.00 86.75 105 PHE A N 1
ATOM 831 C CA . PHE A 1 105 ? 6.472 9.830 -5.429 1.00 86.75 105 PHE A CA 1
ATOM 832 C C . PHE A 1 105 ? 7.521 10.836 -5.923 1.00 86.75 105 PHE A C 1
ATOM 834 O O . PHE A 1 105 ? 8.080 10.650 -6.998 1.00 86.75 105 PHE A O 1
ATOM 841 N N . ASN A 1 106 ? 7.834 11.862 -5.129 1.00 88.69 106 ASN A N 1
ATOM 842 C CA . ASN A 1 106 ? 8.807 12.884 -5.531 1.00 88.69 106 ASN A CA 1
ATOM 843 C C . ASN A 1 106 ? 10.217 12.299 -5.694 1.00 88.69 106 ASN A C 1
ATOM 845 O O . ASN A 1 106 ? 10.855 12.534 -6.717 1.00 88.69 106 ASN A O 1
ATOM 849 N N . ASP A 1 107 ? 10.659 11.466 -4.748 1.00 90.94 107 ASP A N 1
ATOM 850 C CA . ASP A 1 107 ? 11.965 10.798 -4.818 1.00 90.94 107 ASP A CA 1
ATOM 851 C C . ASP A 1 107 ? 12.027 9.837 -6.007 1.00 90.94 107 ASP A C 1
ATOM 853 O O . ASP A 1 107 ? 13.038 9.737 -6.700 1.00 90.94 107 ASP A O 1
ATOM 857 N N . PHE A 1 108 ? 10.914 9.147 -6.278 1.00 91.69 108 PHE A N 1
ATOM 858 C CA . PHE A 1 108 ? 10.784 8.303 -7.457 1.00 91.69 108 PHE A CA 1
ATOM 859 C C . PHE A 1 108 ? 10.920 9.110 -8.751 1.00 91.69 108 PHE A C 1
ATOM 861 O O . PHE A 1 108 ? 11.657 8.700 -9.645 1.00 91.69 108 PHE A O 1
ATOM 868 N N . MET A 1 109 ? 10.241 10.252 -8.861 1.00 93.25 109 MET A N 1
ATOM 869 C CA . MET A 1 109 ? 10.303 11.083 -10.062 1.00 93.25 109 MET A CA 1
ATOM 870 C C . MET A 1 109 ? 11.689 11.697 -10.273 1.00 93.25 109 MET A C 1
ATOM 872 O O . MET A 1 109 ? 12.143 11.742 -11.416 1.00 93.25 109 MET A O 1
ATOM 876 N N . ALA A 1 110 ? 12.384 12.089 -9.203 1.00 93.75 110 ALA A N 1
ATOM 877 C CA . ALA A 1 110 ? 13.775 12.533 -9.275 1.00 93.75 110 ALA A CA 1
ATOM 878 C C . ALA A 1 110 ? 14.704 11.411 -9.788 1.00 93.75 110 ALA A C 1
ATOM 880 O O . ALA A 1 110 ? 15.412 11.601 -10.776 1.00 93.75 110 ALA A O 1
ATOM 881 N N . ASP A 1 111 ? 14.619 10.202 -9.211 1.00 92.56 111 ASP A N 1
ATOM 882 C CA . ASP A 1 111 ? 15.377 9.010 -9.651 1.00 92.56 111 ASP A CA 1
ATOM 883 C C . ASP A 1 111 ? 15.108 8.676 -11.133 1.00 92.56 111 ASP A C 1
ATOM 885 O O . ASP A 1 111 ? 16.022 8.344 -11.891 1.00 92.56 111 ASP A O 1
ATOM 889 N N . VAL A 1 112 ? 13.856 8.798 -11.584 1.00 93.88 112 VAL A N 1
ATOM 890 C CA . VAL A 1 112 ? 13.486 8.598 -12.994 1.00 93.88 112 VAL A CA 1
ATOM 891 C C . VAL A 1 112 ? 14.139 9.643 -13.902 1.00 93.88 112 VAL A C 1
ATOM 893 O O . VAL A 1 112 ? 14.714 9.274 -14.930 1.00 93.88 112 VAL A O 1
ATOM 896 N N . GLN A 1 113 ? 14.070 10.926 -13.544 1.00 94.94 113 GLN A N 1
ATOM 897 C CA . GLN A 1 113 ? 14.651 12.012 -14.339 1.00 94.94 113 GLN A CA 1
ATOM 898 C C . GLN A 1 113 ? 16.172 11.866 -14.467 1.00 94.94 113 GLN A C 1
ATOM 900 O O . GLN A 1 113 ? 16.702 11.947 -15.580 1.00 94.94 113 GLN A O 1
ATOM 905 N N . ASP A 1 114 ? 16.857 11.539 -13.372 1.00 94.81 114 ASP A N 1
ATOM 906 C CA . ASP A 1 114 ? 18.304 11.310 -13.358 1.00 94.81 114 ASP A CA 1
ATOM 907 C C . ASP A 1 114 ? 18.720 10.166 -14.287 1.00 94.81 114 ASP A C 1
ATOM 909 O O . ASP A 1 114 ? 19.679 10.284 -15.057 1.00 94.81 114 ASP A O 1
ATOM 913 N N . ARG A 1 115 ? 17.985 9.047 -14.264 1.00 94.69 115 ARG A N 1
ATOM 914 C CA . ARG A 1 115 ? 18.249 7.900 -15.150 1.00 94.69 115 ARG A CA 1
ATOM 915 C C . ARG A 1 115 ? 18.049 8.257 -16.617 1.00 94.69 115 ARG A C 1
ATOM 917 O O . ARG A 1 115 ? 18.869 7.873 -17.450 1.00 94.69 115 ARG A O 1
ATOM 924 N N . ILE A 1 116 ? 16.988 9.001 -16.934 1.00 95.38 116 ILE A N 1
ATOM 925 C CA . ILE A 1 116 ? 16.728 9.482 -18.297 1.00 95.38 116 ILE A CA 1
ATOM 926 C C . ILE A 1 116 ? 17.882 10.372 -18.768 1.00 95.38 116 ILE A C 1
ATOM 928 O O . ILE A 1 116 ? 18.349 10.222 -19.898 1.00 95.38 116 ILE A O 1
ATOM 932 N N . GLN A 1 117 ? 18.373 11.265 -17.908 1.00 94.69 117 GLN A N 1
ATOM 933 C CA . GLN A 1 117 ? 19.460 12.174 -18.250 1.00 94.69 117 GLN A CA 1
ATOM 934 C C . GLN A 1 117 ? 20.782 11.434 -18.497 1.00 94.69 117 GLN A C 1
ATOM 936 O O . GLN A 1 117 ? 21.420 11.659 -19.527 1.00 94.69 117 GLN A O 1
ATOM 941 N N . LYS A 1 118 ? 21.159 10.494 -17.619 1.00 94.94 118 LYS A N 1
ATOM 942 C CA . LYS A 1 118 ? 22.351 9.643 -17.806 1.00 94.94 118 LYS A CA 1
ATOM 943 C C . LYS A 1 118 ? 22.281 8.849 -19.109 1.00 94.94 118 LYS A C 1
ATOM 945 O O . LYS A 1 118 ? 23.248 8.819 -19.866 1.00 94.94 118 LYS A O 1
ATOM 950 N N . HIS A 1 119 ? 21.120 8.263 -19.409 1.00 94.81 119 HIS A N 1
ATOM 951 C CA . HIS A 1 119 ? 20.911 7.515 -20.652 1.00 94.81 119 HIS A CA 1
ATOM 952 C C . HIS A 1 119 ? 21.062 8.395 -21.896 1.00 94.81 119 HIS A C 1
ATOM 954 O O . HIS A 1 119 ? 21.638 7.970 -22.892 1.00 94.81 119 HIS A O 1
ATOM 960 N N . ARG A 1 120 ? 20.574 9.640 -21.850 1.00 93.88 120 ARG A N 1
ATOM 961 C CA . ARG A 1 120 ? 20.742 10.605 -22.948 1.00 93.88 120 ARG A CA 1
ATOM 962 C C . ARG A 1 120 ? 22.204 10.994 -23.158 1.00 93.88 120 ARG A C 1
ATOM 964 O O . ARG A 1 120 ? 22.623 11.106 -24.303 1.00 93.88 120 ARG A O 1
ATOM 971 N N . GLN A 1 121 ? 22.964 11.198 -22.083 1.00 92.69 121 GLN A N 1
ATOM 972 C CA . GLN A 1 121 ? 24.389 11.542 -22.160 1.00 92.69 121 GLN A CA 1
ATOM 973 C C . GLN A 1 121 ? 25.219 10.389 -22.734 1.00 92.69 121 GLN A C 1
ATOM 975 O O . GLN A 1 121 ? 26.025 10.614 -23.628 1.00 92.69 121 GLN A O 1
ATOM 980 N N . ALA A 1 122 ? 24.948 9.151 -22.312 1.00 92.12 122 ALA A N 1
ATOM 981 C CA . ALA A 1 122 ? 25.641 7.960 -22.807 1.00 92.12 122 ALA A CA 1
ATOM 982 C C . ALA A 1 122 ? 25.436 7.682 -24.310 1.00 92.12 122 ALA A C 1
ATOM 984 O O . ALA A 1 122 ? 26.194 6.912 -24.881 1.00 92.12 122 ALA A O 1
ATOM 985 N N . ARG A 1 123 ? 24.417 8.277 -24.949 1.00 88.50 123 ARG A N 1
ATOM 986 C CA . ARG A 1 123 ? 24.155 8.151 -26.398 1.00 88.50 123 ARG A CA 1
ATOM 987 C C . ARG A 1 123 ? 24.754 9.278 -27.240 1.00 88.50 123 ARG A C 1
ATOM 989 O O . ARG A 1 123 ? 24.602 9.251 -28.456 1.00 88.50 123 ARG A O 1
ATOM 996 N N . LYS A 1 124 ? 25.320 10.305 -26.601 1.00 75.12 124 LYS A N 1
ATOM 997 C CA . LYS A 1 124 ? 25.993 11.422 -27.281 1.00 75.12 124 LYS A CA 1
ATOM 998 C C . LYS A 1 124 ? 27.500 11.192 -27.450 1.00 75.12 124 LYS A C 1
ATOM 1000 O O . LYS A 1 124 ? 28.109 11.923 -28.224 1.00 75.12 124 LYS A O 1
ATOM 1005 N N . ASN A 1 125 ? 28.050 10.203 -26.748 1.00 52.38 125 ASN A N 1
ATOM 1006 C CA . ASN A 1 125 ? 29.413 9.694 -26.900 1.00 52.38 125 ASN A CA 1
ATOM 1007 C C . ASN A 1 125 ? 29.380 8.390 -27.701 1.00 52.38 125 ASN A C 1
ATOM 1009 O O . ASN A 1 125 ? 30.419 8.071 -28.311 1.00 52.38 125 ASN A O 1
#

Solvent-accessible surface area (backbone atoms only — not comparable to full-atom values): 8136 Å² total; per-residue (Å²): 138,92,79,93,68,89,83,72,91,62,74,45,38,44,58,56,48,51,50,34,36,76,72,61,78,40,82,85,48,76,70,57,53,55,50,25,53,50,52,40,53,47,47,49,54,55,50,53,54,54,54,66,66,68,73,48,88,74,45,74,86,76,58,93,65,81,80,77,80,82,84,78,85,85,88,88,83,78,69,87,92,70,53,64,67,58,55,51,49,45,42,62,69,53,44,97,58,91,89,72,84,87,74,57,69,68,63,47,52,51,56,50,51,53,51,54,51,53,55,56,54,66,72,76,110

Foldseek 3Di:
DDDDDPDPVFDALLNVVVVCCVVVVDPDDVVLNVVSVVLRVLLVVVVVLVVVVVPCPPVVVPDPDDDDDDRDDDDDDDDPPPCPVVSVVSSQVGRPDPDDDDDDPVVVVVVVVVVVVVVVVVVVD

Sequence (125 aa):
MHLRDGLQTHATVRQRYDHLVETGAIARDPAQERIAAALDRLTDEISAKRLAQKSSALGWLFARKQPPAPVKGLYIHGGVGRGKTMLMDMFFELLPVRRKRRVHFNDFMADVQDRIQKHRQARKN

Radius of gyration: 19.43 Å; Cα contacts (8 Å, |Δi|>4): 55; chains: 1; bounding box: 45×42×46 Å

Secondary structure (DSSP, 8-state):
----STT--S--HHHHHHHHHHTTSS---HHHHHHHHHHHHHHHHHHHHHHHHHT-SSGGGT---PPPPPPP-------TTSSHHHHHHHHHHH---SS-----HHHHHHHHHHHHHHHHHHTT-

Mean predicted aligned error: 8.31 Å

pLDDT: mean 86.13, std 16.46, range [31.14, 98.44]